Protein AF-A0A8W8IZ99-F1 (afdb_monomer_lite)

Sequence (135 aa):
IYYGWARRNCTAYCGLCQGTTTSLQPTVITSSQPSYPSEVCKDTLNCRVYHAAMICVTNGIYYPWSLKHCPAYCGYCQAPTRIVPCSDKLTNCDEYPPDLCTNELYRLWREDNCRKFCGICSGIDTVIDYSSVVG

Structure (mmCIF, N/CA/C/O backbone):
data_AF-A0A8W8IZ99-F1
#
_entry.id   AF-A0A8W8IZ99-F1
#
loop_
_atom_site.group_PDB
_atom_site.id
_atom_site.type_symbol
_atom_site.label_atom_id
_atom_site.label_alt_id
_atom_site.label_comp_id
_atom_site.label_asym_id
_atom_site.label_entity_id
_atom_site.label_seq_id
_atom_site.pdbx_PDB_ins_code
_atom_site.Cartn_x
_atom_site.Cartn_y
_atom_site.Cartn_z
_atom_site.occupancy
_atom_site.B_iso_or_equiv
_atom_site.auth_seq_id
_atom_site.auth_comp_id
_atom_site.auth_asym_id
_atom_site.auth_atom_id
_atom_site.pdbx_PDB_model_num
ATOM 1 N N . ILE A 1 1 ? -1.731 -22.369 24.730 1.00 49.41 1 ILE A N 1
ATOM 2 C CA . ILE A 1 1 ? -3.080 -22.402 25.362 1.00 49.41 1 ILE A CA 1
ATOM 3 C C . ILE A 1 1 ? -4.221 -22.095 24.362 1.00 49.41 1 ILE A C 1
ATOM 5 O O . ILE A 1 1 ? -5.355 -22.456 24.630 1.00 49.41 1 ILE A O 1
ATOM 9 N N . TYR A 1 2 ? -3.954 -21.578 23.151 1.00 56.56 2 TYR A N 1
ATOM 10 C CA . TYR A 1 2 ? -5.005 -21.293 22.146 1.00 56.56 2 TYR A CA 1
ATOM 11 C C . TYR A 1 2 ? -5.416 -22.464 21.228 1.00 56.56 2 TYR A C 1
ATOM 13 O O . TYR A 1 2 ? -6.472 -22.413 20.598 1.00 56.56 2 TYR A O 1
ATOM 21 N N . TYR A 1 3 ? -4.631 -23.547 21.182 1.00 57.28 3 TYR A N 1
ATOM 22 C CA . TYR A 1 3 ? -4.855 -24.668 20.257 1.00 57.28 3 TYR A CA 1
ATOM 23 C C . TYR A 1 3 ? -6.198 -25.394 20.485 1.00 57.28 3 TYR A C 1
ATOM 25 O O . TYR A 1 3 ? -6.864 -25.791 19.534 1.00 57.28 3 TYR A O 1
ATOM 33 N N . GLY A 1 4 ? -6.650 -25.519 21.740 1.00 68.44 4 GLY A N 1
ATOM 34 C CA . GLY A 1 4 ? -7.895 -26.226 22.071 1.00 68.44 4 GLY A CA 1
ATOM 35 C C . GLY A 1 4 ? -9.178 -25.468 21.709 1.00 68.44 4 GLY A C 1
ATOM 36 O O . GLY A 1 4 ? -10.175 -26.096 21.359 1.00 68.44 4 GLY A O 1
ATOM 37 N N . TRP A 1 5 ? -9.162 -24.132 21.772 1.00 70.19 5 TRP A N 1
ATOM 38 C CA . TRP A 1 5 ? -10.314 -23.303 21.400 1.00 70.19 5 TRP A CA 1
ATOM 39 C C . TRP A 1 5 ? -10.469 -23.223 19.878 1.00 70.19 5 TRP A C 1
ATOM 41 O O . TRP A 1 5 ? -11.571 -23.422 19.365 1.00 70.19 5 TRP A O 1
ATOM 51 N N . ALA A 1 6 ? -9.358 -23.037 19.156 1.00 67.69 6 ALA A N 1
ATOM 52 C CA . ALA A 1 6 ? -9.350 -22.988 17.694 1.00 67.69 6 ALA A CA 1
ATOM 53 C C . ALA A 1 6 ? -9.841 -24.306 17.070 1.00 67.69 6 ALA A C 1
ATOM 55 O O . ALA A 1 6 ? -10.606 -24.292 16.110 1.00 67.69 6 ALA A O 1
ATOM 56 N N . ARG A 1 7 ? -9.516 -25.452 17.686 1.00 69.44 7 ARG A N 1
ATOM 57 C CA . ARG A 1 7 ? -9.979 -26.774 17.235 1.00 69.44 7 ARG A CA 1
ATOM 58 C C . ARG A 1 7 ? -11.499 -26.944 17.244 1.00 69.44 7 ARG A C 1
ATOM 60 O O . ARG A 1 7 ? -12.004 -27.778 16.506 1.00 69.44 7 ARG A O 1
ATOM 67 N N . ARG A 1 8 ? -12.216 -26.205 18.097 1.00 75.00 8 ARG A N 1
ATOM 68 C CA . ARG A 1 8 ? -13.682 -26.290 18.218 1.00 75.00 8 ARG A CA 1
ATOM 69 C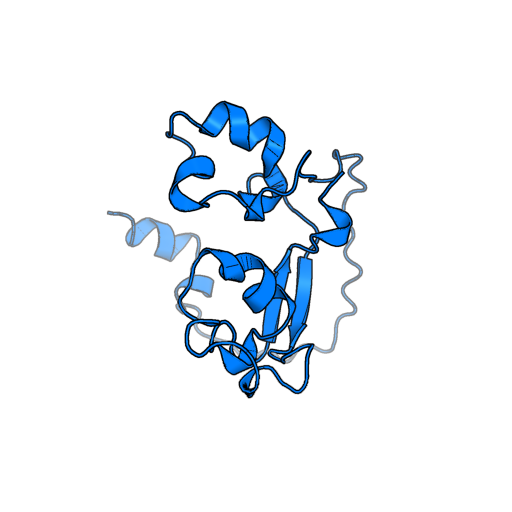 C . ARG A 1 8 ? -14.410 -25.221 17.413 1.00 75.00 8 ARG A C 1
ATOM 71 O O . ARG A 1 8 ? -15.504 -25.485 16.939 1.00 75.00 8 ARG A O 1
ATOM 78 N N . ASN A 1 9 ? -13.808 -24.043 17.262 1.00 68.38 9 ASN A N 1
ATOM 79 C CA . ASN A 1 9 ? -14.477 -22.881 16.671 1.00 68.38 9 ASN A CA 1
ATOM 80 C C . ASN A 1 9 ? -14.015 -22.567 15.240 1.00 68.38 9 ASN A C 1
ATOM 82 O O . ASN A 1 9 ? -14.688 -21.828 14.531 1.00 68.38 9 ASN A O 1
ATOM 86 N N . CYS A 1 10 ? -12.888 -23.131 14.796 1.00 75.69 10 CYS A N 1
ATOM 87 C CA . CYS A 1 10 ? -12.269 -22.831 13.502 1.00 75.69 10 CYS A CA 1
ATOM 88 C C . CYS A 1 10 ? -11.837 -24.116 12.769 1.00 75.69 10 CYS A C 1
ATOM 90 O O . CYS A 1 10 ? -10.757 -24.181 12.185 1.00 75.69 10 CYS A O 1
ATOM 92 N N . THR A 1 11 ? -12.667 -25.162 12.806 1.00 69.00 11 THR A N 1
ATOM 93 C CA . THR A 1 11 ? -12.349 -26.501 12.265 1.00 69.00 11 THR A CA 1
ATOM 94 C C . THR A 1 11 ? -11.975 -26.493 10.779 1.00 69.00 11 THR A C 1
ATOM 96 O O . THR A 1 11 ? -11.057 -27.215 10.390 1.00 69.00 11 THR A O 1
ATOM 99 N N . ALA A 1 12 ? -12.621 -25.642 9.973 1.00 65.56 12 ALA A N 1
ATOM 100 C CA . ALA A 1 12 ? -12.314 -25.469 8.552 1.00 65.56 12 ALA A CA 1
ATOM 101 C C . ALA A 1 12 ? -10.935 -24.824 8.319 1.00 65.56 12 ALA A C 1
ATOM 103 O O . ALA A 1 12 ? -10.159 -25.316 7.506 1.00 65.56 12 ALA A O 1
ATOM 104 N N . TYR A 1 13 ? -10.595 -23.777 9.080 1.00 67.88 13 TYR A N 1
ATOM 105 C CA . TYR A 1 13 ? -9.293 -23.102 8.993 1.00 67.88 13 TYR A CA 1
ATOM 106 C C . TYR A 1 13 ? -8.142 -24.011 9.445 1.00 67.88 13 TYR A C 1
ATOM 108 O O . TYR A 1 13 ? -7.054 -23.981 8.883 1.00 67.88 13 TYR A O 1
ATOM 116 N N . CYS A 1 14 ? -8.393 -24.872 10.434 1.00 73.12 14 CYS A N 1
ATOM 117 C CA . CYS A 1 14 ? -7.416 -25.851 10.904 1.00 73.12 14 CYS A CA 1
ATOM 118 C C . CYS A 1 14 ? -7.327 -27.121 10.034 1.00 73.12 14 CYS A C 1
ATOM 120 O O . CYS A 1 14 ? -6.586 -28.031 10.403 1.00 73.12 14 CYS A O 1
ATOM 122 N N . GLY A 1 15 ? -8.074 -27.224 8.926 1.00 63.12 15 GLY A N 1
ATOM 123 C CA . GLY A 1 15 ? -8.037 -28.389 8.032 1.00 63.12 15 GLY A CA 1
ATOM 124 C C . GLY A 1 15 ? -8.527 -29.696 8.673 1.00 63.12 15 GLY A C 1
ATOM 125 O O . GLY A 1 15 ? -8.105 -30.774 8.270 1.00 63.12 15 GLY A O 1
ATOM 126 N N . LEU A 1 16 ? -9.388 -29.613 9.697 1.00 70.88 16 LEU A N 1
ATOM 127 C CA . LEU A 1 16 ? -9.843 -30.760 10.500 1.00 70.88 16 LEU A CA 1
ATOM 128 C C . LEU A 1 16 ? -11.193 -31.343 10.055 1.00 70.88 16 LEU A C 1
ATOM 130 O O . LEU A 1 16 ? -11.715 -32.245 10.711 1.00 70.88 16 LEU A O 1
ATOM 134 N N . CYS A 1 17 ? -11.781 -30.840 8.969 1.00 67.88 17 CYS A N 1
ATOM 135 C CA . CYS A 1 17 ? -13.017 -31.396 8.429 1.00 67.88 17 CYS A CA 1
ATOM 136 C C . CYS A 1 17 ? -12.738 -32.730 7.718 1.00 67.88 17 CYS A C 1
ATOM 138 O O . CYS A 1 17 ? -11.973 -32.777 6.758 1.00 67.88 17 CYS A O 1
ATOM 140 N N . GLN A 1 18 ? -13.398 -33.807 8.152 1.00 56.66 18 GLN A N 1
ATOM 141 C CA . GLN A 1 18 ? -13.490 -35.038 7.367 1.00 56.66 18 GLN A CA 1
ATOM 142 C C . GLN A 1 18 ? -14.575 -34.840 6.305 1.00 56.66 18 GLN A C 1
ATOM 144 O O . GLN A 1 18 ? -15.753 -34.697 6.626 1.00 56.66 18 GLN A O 1
ATOM 149 N N . GLY A 1 19 ? -14.159 -34.739 5.044 1.00 52.91 19 GLY A N 1
ATOM 150 C CA . GLY A 1 19 ? -15.058 -34.483 3.926 1.00 52.91 19 GLY A CA 1
ATOM 151 C C . GLY A 1 19 ? -15.924 -35.696 3.603 1.00 52.91 19 GLY A C 1
ATOM 152 O O . GLY A 1 19 ? -15.436 -36.673 3.048 1.00 52.91 19 GLY A O 1
ATOM 153 N N . THR A 1 20 ? -17.222 -35.614 3.882 1.00 47.25 20 THR A N 1
ATOM 154 C CA . THR A 1 20 ? -18.226 -36.372 3.127 1.00 47.25 20 THR A CA 1
ATOM 155 C C . THR A 1 20 ? -18.584 -35.567 1.884 1.00 47.25 20 THR A C 1
ATOM 157 O O . THR A 1 20 ? -19.185 -34.496 1.971 1.00 47.25 20 THR A O 1
ATOM 160 N N . THR A 1 21 ? -18.159 -36.060 0.724 1.00 49.22 21 THR A N 1
ATOM 161 C CA . THR A 1 21 ? -18.417 -35.482 -0.596 1.00 49.22 21 THR A CA 1
ATOM 162 C C . THR A 1 21 ? -19.877 -35.678 -0.995 1.00 49.22 21 THR A C 1
ATOM 164 O O . THR A 1 21 ? -20.234 -36.660 -1.640 1.00 49.22 21 THR A O 1
ATOM 167 N N . THR A 1 22 ? -20.727 -34.710 -0.658 1.00 44.09 22 THR A N 1
ATOM 168 C CA . THR A 1 22 ? -22.036 -34.559 -1.304 1.00 44.09 22 THR A CA 1
ATOM 169 C C . THR A 1 22 ? -21.918 -33.489 -2.383 1.00 44.09 22 THR A C 1
ATOM 171 O O . THR A 1 22 ? -21.712 -32.314 -2.089 1.00 44.09 22 THR A O 1
ATOM 174 N N . SER A 1 23 ? -22.018 -33.922 -3.640 1.00 53.34 23 SER A N 1
ATOM 175 C CA . SER A 1 23 ? -22.141 -33.054 -4.813 1.00 53.34 23 SER A CA 1
ATOM 176 C C . SER A 1 23 ? -23.399 -32.194 -4.682 1.00 53.34 23 SER A C 1
ATOM 178 O O . SER A 1 23 ? -24.501 -32.732 -4.582 1.00 53.34 23 SER A O 1
ATOM 180 N N . LEU A 1 24 ? -23.239 -30.870 -4.672 1.00 45.16 24 LEU A N 1
ATOM 181 C CA . LEU A 1 24 ? -24.346 -29.920 -4.736 1.00 45.16 24 LEU A CA 1
ATOM 182 C C . LEU A 1 24 ? -24.192 -29.055 -5.991 1.00 45.16 24 LEU A C 1
ATOM 184 O O . LEU A 1 24 ? -23.129 -28.493 -6.253 1.00 45.16 24 LEU A O 1
ATOM 188 N N . GLN A 1 25 ? -25.280 -29.001 -6.763 1.00 50.34 25 GLN A N 1
ATOM 189 C CA . GLN A 1 25 ? -25.512 -28.126 -7.914 1.00 50.34 25 GLN A CA 1
ATOM 190 C C . GLN A 1 25 ? -25.193 -26.651 -7.605 1.00 50.34 25 GLN A C 1
ATOM 192 O O . GLN A 1 25 ? -25.214 -26.252 -6.440 1.00 50.34 25 GLN A O 1
ATOM 197 N N . PRO A 1 26 ? -24.941 -25.815 -8.631 1.00 46.41 26 PRO A N 1
ATOM 198 C CA . PRO A 1 26 ? -24.591 -24.417 -8.429 1.00 46.41 26 PRO A CA 1
ATOM 199 C C . PRO A 1 26 ? -25.801 -23.645 -7.895 1.00 46.41 26 PRO A C 1
ATOM 201 O O . PRO A 1 26 ? -26.692 -23.238 -8.638 1.00 46.41 26 PRO A O 1
ATOM 204 N N . THR A 1 27 ? -25.831 -23.448 -6.582 1.00 38.94 27 THR A N 1
ATOM 205 C CA . THR A 1 27 ? -26.776 -22.554 -5.922 1.00 38.94 27 THR A CA 1
ATOM 206 C C . THR A 1 27 ? -26.365 -21.121 -6.237 1.00 38.94 27 THR A C 1
ATOM 208 O O . THR A 1 27 ? -25.300 -20.666 -5.819 1.00 38.94 27 THR A O 1
ATOM 211 N N . VAL A 1 28 ? -27.206 -20.396 -6.975 1.00 51.84 28 VAL A N 1
ATOM 212 C CA . VAL A 1 28 ? -27.104 -18.938 -7.086 1.00 51.84 28 VAL A CA 1
ATOM 213 C C . VAL A 1 28 ? -27.345 -18.378 -5.689 1.00 51.84 28 VAL A C 1
ATOM 215 O O . VAL A 1 28 ? -28.468 -18.378 -5.188 1.00 51.84 28 VAL A O 1
ATOM 218 N N . ILE A 1 29 ? -26.269 -17.967 -5.024 1.00 47.53 29 ILE A N 1
ATOM 219 C CA . ILE A 1 29 ? -26.329 -17.393 -3.684 1.00 47.53 29 ILE A CA 1
ATOM 220 C C . ILE A 1 29 ? -26.787 -15.943 -3.842 1.00 47.53 29 ILE A C 1
ATOM 222 O O . ILE A 1 29 ? -25.980 -15.026 -3.986 1.00 47.53 29 ILE A O 1
ATOM 226 N N . THR A 1 30 ? -28.100 -15.720 -3.850 1.00 45.53 30 THR A N 1
ATOM 227 C CA . THR A 1 30 ? -28.651 -14.388 -3.603 1.00 45.53 30 THR A CA 1
ATOM 228 C C . THR A 1 30 ? -28.367 -14.053 -2.143 1.00 45.53 30 THR A C 1
ATOM 230 O O . THR A 1 30 ? -29.100 -14.442 -1.238 1.00 45.53 30 THR A O 1
ATOM 233 N N . SER A 1 31 ? -27.233 -13.390 -1.917 1.00 50.34 31 SER A N 1
ATOM 234 C CA . SER A 1 31 ? -26.827 -12.885 -0.612 1.00 50.34 31 SER A CA 1
ATOM 235 C C . SER A 1 31 ? -27.813 -11.807 -0.178 1.00 50.34 31 SER A C 1
ATOM 237 O O . SER A 1 31 ? -27.761 -10.669 -0.645 1.00 50.34 31 SER A O 1
ATOM 239 N N . SER A 1 32 ? -28.736 -12.165 0.711 1.00 44.53 32 SER A N 1
ATOM 240 C CA . SER A 1 32 ? -29.527 -11.206 1.472 1.00 44.53 32 SER A CA 1
ATOM 241 C C . SER A 1 32 ? -28.606 -10.529 2.493 1.00 44.53 32 SER A C 1
ATOM 243 O O . SER A 1 32 ? -28.611 -10.865 3.678 1.00 44.53 32 SER A O 1
ATOM 245 N N . GLN A 1 33 ? -27.748 -9.621 2.021 1.00 51.69 33 GLN A N 1
ATOM 246 C CA . GLN A 1 33 ? -27.051 -8.688 2.899 1.00 51.69 33 GLN A CA 1
ATOM 247 C C . GLN A 1 33 ? -28.087 -7.746 3.522 1.00 51.69 33 GLN A C 1
ATOM 249 O O . GLN A 1 33 ? -28.917 -7.197 2.792 1.00 51.69 33 GLN A O 1
ATOM 254 N N . PRO A 1 34 ? -28.052 -7.522 4.844 1.00 39.53 34 PRO A N 1
ATOM 255 C CA . PRO A 1 34 ? -28.782 -6.415 5.436 1.00 39.53 34 PRO A CA 1
ATOM 256 C C . PRO A 1 34 ? -28.277 -5.123 4.792 1.00 39.53 34 PRO A C 1
ATOM 258 O O . PRO A 1 34 ? -27.069 -4.896 4.725 1.00 39.53 34 PRO A O 1
ATOM 261 N N . SER A 1 35 ? -29.187 -4.273 4.320 1.00 51.56 35 SER A N 1
ATOM 262 C CA . SER A 1 35 ? -28.859 -2.916 3.892 1.00 51.56 35 SER A CA 1
ATOM 263 C C . SER A 1 35 ? -28.410 -2.113 5.115 1.00 51.56 35 SER A C 1
ATOM 265 O O . SER A 1 35 ? -29.226 -1.498 5.801 1.00 51.56 35 SER A O 1
ATOM 267 N N . TYR A 1 36 ? -27.119 -2.166 5.430 1.00 44.78 36 TYR A N 1
ATOM 268 C CA . TYR A 1 36 ? -26.507 -1.290 6.415 1.00 44.78 36 TYR A CA 1
ATOM 269 C C . TYR A 1 36 ? -26.308 0.088 5.779 1.00 44.78 36 TYR A C 1
ATOM 271 O O . TYR A 1 36 ? -25.573 0.195 4.797 1.00 44.78 36 TYR A O 1
ATOM 279 N N . PRO A 1 37 ? -26.857 1.170 6.351 1.00 57.00 37 PRO A N 1
ATOM 280 C CA . PRO A 1 37 ? -26.251 2.478 6.203 1.00 57.00 37 PRO A CA 1
ATOM 281 C C . PRO A 1 37 ? -25.082 2.546 7.199 1.00 57.00 37 PRO A C 1
ATOM 283 O O . PRO A 1 37 ? -25.126 3.287 8.175 1.00 57.00 37 PRO A O 1
ATOM 286 N N . SER A 1 38 ? -24.070 1.690 7.033 1.00 51.88 38 SER A N 1
ATOM 287 C CA . SER A 1 38 ? -22.814 1.824 7.773 1.00 51.88 38 SER A CA 1
ATOM 288 C C . SER A 1 38 ? -21.966 2.840 7.024 1.00 51.88 38 SER A C 1
ATOM 290 O O . SER A 1 38 ? -21.870 2.733 5.800 1.00 51.88 38 SER A O 1
ATOM 292 N N . GLU A 1 39 ? -21.366 3.808 7.720 1.00 63.06 39 GLU A N 1
ATOM 293 C CA . GLU A 1 39 ? -20.329 4.671 7.145 1.00 63.06 39 GLU A CA 1
ATOM 294 C C . GLU A 1 39 ? -19.434 3.860 6.209 1.00 63.06 39 GLU A C 1
ATOM 296 O O . GLU A 1 39 ? -18.982 2.764 6.558 1.00 63.06 39 GLU A O 1
ATOM 301 N N . VAL A 1 40 ? -19.220 4.367 4.995 1.00 72.50 40 VAL A N 1
ATOM 302 C CA . VAL A 1 40 ? -18.272 3.736 4.081 1.00 72.50 40 VAL A CA 1
ATOM 303 C C . VAL A 1 40 ? -16.943 3.668 4.829 1.00 72.50 40 VAL A C 1
ATOM 305 O O . VAL A 1 40 ? -16.445 4.701 5.269 1.00 72.50 40 VAL A O 1
ATOM 308 N N . CYS A 1 41 ? -16.411 2.459 5.012 1.00 85.62 41 CYS A N 1
ATOM 309 C CA . CYS A 1 41 ? -15.114 2.230 5.636 1.00 85.62 41 CYS A CA 1
ATOM 310 C C . CYS A 1 41 ? -14.052 2.955 4.801 1.00 85.62 41 CYS A C 1
ATOM 312 O O . CYS A 1 41 ? -13.663 2.476 3.734 1.00 85.62 41 CYS A O 1
ATOM 314 N N . LYS A 1 42 ? -13.671 4.154 5.246 1.00 89.88 42 LYS A N 1
ATOM 315 C CA . LYS A 1 42 ? -12.814 5.083 4.515 1.00 89.88 42 LYS A CA 1
ATOM 316 C C . LYS A 1 42 ? -11.677 5.559 5.396 1.00 89.88 42 LYS A C 1
ATOM 318 O O . LYS A 1 42 ? -11.868 5.869 6.568 1.00 89.88 42 LYS A O 1
ATOM 323 N N . ASP A 1 43 ? -10.514 5.656 4.783 1.00 93.19 43 ASP A N 1
ATOM 324 C CA . ASP A 1 43 ? -9.386 6.395 5.302 1.00 93.19 43 ASP A CA 1
ATOM 325 C C . ASP A 1 43 ? -9.554 7.869 4.928 1.00 93.19 43 ASP A C 1
ATOM 327 O O . ASP A 1 43 ? -9.884 8.207 3.790 1.00 93.19 43 ASP A O 1
ATOM 331 N N . THR A 1 44 ? -9.280 8.767 5.869 1.00 92.81 44 THR A N 1
ATOM 332 C CA . THR A 1 44 ? -9.379 10.215 5.617 1.00 92.81 44 THR A CA 1
ATOM 333 C C . THR A 1 44 ? -8.123 10.780 4.940 1.00 92.81 44 THR A C 1
ATOM 335 O O . THR A 1 44 ? -7.933 11.992 4.870 1.00 92.81 44 THR A O 1
ATOM 338 N N . LEU A 1 45 ? -7.154 9.915 4.627 1.00 93.38 45 LEU A N 1
ATOM 339 C CA . LEU A 1 45 ? -5.856 10.241 4.042 1.00 93.38 45 LEU A CA 1
ATOM 340 C C . LEU A 1 45 ? -5.224 8.977 3.443 1.00 93.38 45 LEU A C 1
ATOM 342 O O . LEU A 1 45 ? -5.671 7.861 3.695 1.00 93.38 45 LEU A O 1
ATOM 346 N N . ASN A 1 46 ? -4.149 9.123 2.665 1.00 92.19 46 ASN A N 1
ATOM 347 C CA . ASN A 1 46 ? -3.431 7.964 2.130 1.00 92.19 46 ASN A CA 1
ATOM 348 C C . ASN A 1 46 ? -2.577 7.292 3.217 1.00 92.19 46 ASN A C 1
ATOM 350 O O . ASN A 1 46 ? -1.401 7.611 3.383 1.00 92.19 46 ASN A O 1
ATOM 354 N N . CYS A 1 47 ? -3.154 6.332 3.938 1.00 94.06 47 CYS A N 1
ATOM 355 C CA . CYS A 1 47 ? -2.490 5.670 5.059 1.00 94.06 47 CYS A CA 1
ATOM 356 C C . CYS A 1 47 ? -1.336 4.752 4.651 1.00 94.06 47 CYS A C 1
ATOM 358 O O . CYS A 1 47 ? -0.484 4.433 5.484 1.00 94.06 47 CYS A O 1
ATOM 360 N N . ARG A 1 48 ? -1.242 4.398 3.360 1.00 93.06 48 ARG A N 1
ATOM 361 C CA . ARG A 1 48 ? -0.130 3.602 2.843 1.00 93.06 48 ARG A CA 1
ATOM 362 C C . ARG A 1 48 ? 1.207 4.293 3.050 1.00 93.06 48 ARG A C 1
ATOM 364 O O . ARG A 1 48 ? 2.195 3.585 3.123 1.00 93.06 48 ARG A O 1
ATOM 371 N N . VAL A 1 49 ? 1.281 5.624 3.167 1.00 92.62 49 VAL A N 1
ATOM 372 C CA . VAL A 1 49 ? 2.555 6.332 3.422 1.00 92.62 49 VAL A CA 1
ATOM 373 C C . VAL A 1 49 ? 3.145 6.017 4.801 1.00 92.62 49 VAL A C 1
ATOM 375 O O . VAL A 1 49 ? 4.338 6.216 5.015 1.00 92.62 49 VAL A O 1
ATOM 378 N N . TYR A 1 50 ? 2.336 5.495 5.725 1.00 92.81 50 TYR A N 1
ATOM 379 C CA . TYR A 1 50 ? 2.760 5.141 7.073 1.00 92.81 50 TYR A CA 1
ATOM 380 C C . TYR A 1 50 ? 3.060 3.648 7.205 1.00 92.81 50 TYR A C 1
ATOM 382 O O . TYR A 1 50 ? 2.500 2.788 6.521 1.00 92.81 50 TYR A O 1
ATOM 390 N N . HIS A 1 51 ? 3.926 3.325 8.163 1.00 91.75 51 HIS A N 1
ATOM 391 C CA . HIS A 1 51 ? 4.285 1.949 8.475 1.00 91.75 51 HIS A CA 1
ATOM 392 C C . HIS A 1 51 ? 3.133 1.287 9.239 1.00 91.75 51 HIS A C 1
ATOM 394 O O . HIS A 1 51 ? 2.870 1.641 10.391 1.00 91.75 51 HIS A O 1
ATOM 400 N N . ALA A 1 52 ? 2.468 0.301 8.629 1.00 92.62 52 ALA A N 1
ATOM 401 C CA . ALA A 1 52 ? 1.341 -0.408 9.244 1.00 92.62 52 ALA A CA 1
ATOM 402 C C . ALA A 1 52 ? 1.698 -1.000 10.620 1.00 92.62 52 ALA A C 1
ATOM 404 O O . ALA A 1 52 ? 0.907 -0.912 11.555 1.00 92.62 52 ALA A O 1
ATOM 405 N N . ALA A 1 53 ? 2.927 -1.503 10.782 1.00 93.81 53 ALA A N 1
ATOM 406 C CA . ALA A 1 53 ? 3.432 -2.032 12.051 1.00 93.81 53 ALA A CA 1
ATOM 407 C C . ALA A 1 53 ? 3.512 -0.991 13.187 1.00 93.81 53 ALA A C 1
ATOM 409 O O . ALA A 1 53 ? 3.593 -1.371 14.350 1.00 93.81 53 ALA A O 1
ATOM 410 N N . MET A 1 54 ? 3.491 0.307 12.867 1.00 92.69 54 MET A N 1
ATOM 411 C CA . MET A 1 54 ? 3.498 1.393 13.851 1.00 92.69 54 MET A CA 1
ATOM 412 C C . MET A 1 54 ? 2.092 1.933 14.105 1.00 92.69 54 MET A C 1
ATOM 414 O O . MET A 1 54 ? 1.717 2.147 15.257 1.00 92.69 54 MET A O 1
ATOM 418 N N . ILE A 1 55 ? 1.314 2.161 13.040 1.00 96.44 55 ILE A N 1
ATOM 419 C CA . ILE A 1 55 ? 0.019 2.843 13.160 1.00 96.44 55 ILE A CA 1
ATOM 420 C C . ILE A 1 55 ? -1.156 1.890 13.396 1.00 96.44 55 ILE A C 1
ATOM 422 O O . ILE A 1 55 ? -2.128 2.297 14.020 1.00 96.44 55 ILE A O 1
ATOM 426 N N . CYS A 1 56 ? -1.077 0.626 12.973 1.00 96.06 56 CYS A N 1
ATOM 427 C CA . CYS A 1 56 ? -2.212 -0.300 13.033 1.00 96.06 56 CYS A CA 1
ATOM 428 C C . CYS A 1 56 ? -2.244 -1.187 14.292 1.00 96.06 56 CYS A C 1
ATOM 430 O O . CYS A 1 56 ? -3.078 -2.086 14.405 1.00 96.06 56 CYS A O 1
ATOM 432 N N . VAL A 1 57 ? -1.375 -0.932 15.272 1.00 95.31 57 VAL A N 1
ATOM 433 C CA . VAL A 1 57 ? -1.325 -1.687 16.533 1.00 95.31 57 VAL A CA 1
ATOM 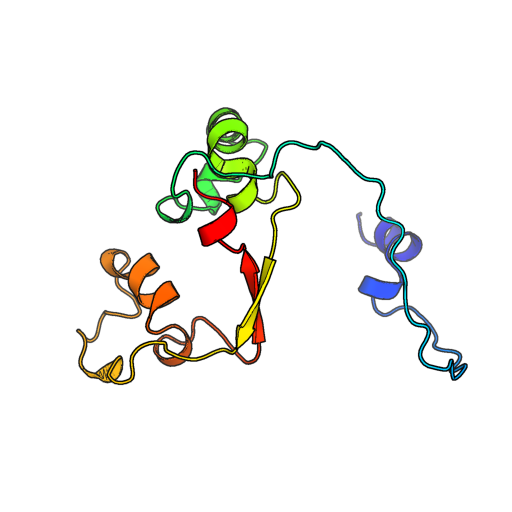434 C C . VAL A 1 57 ? -2.406 -1.180 17.489 1.00 95.31 57 VAL A C 1
ATOM 436 O O . VAL A 1 57 ? -2.316 -0.051 17.955 1.00 95.31 57 VAL A O 1
ATOM 439 N N . THR A 1 58 ? -3.384 -2.019 17.849 1.00 91.31 58 THR A N 1
ATOM 440 C CA . THR A 1 58 ? -4.556 -1.616 18.663 1.00 91.31 58 THR A CA 1
ATOM 441 C C . THR A 1 58 ? -4.232 -1.168 20.091 1.00 91.31 58 THR A C 1
ATOM 443 O O . THR A 1 58 ? -5.002 -0.435 20.698 1.00 91.31 58 THR A O 1
ATOM 446 N N . ASN A 1 59 ? -3.081 -1.577 20.628 1.00 91.88 59 ASN A N 1
ATOM 447 C CA . ASN A 1 59 ? -2.577 -1.134 21.935 1.00 91.88 59 ASN A CA 1
ATOM 448 C C . ASN A 1 59 ? -1.446 -0.094 21.807 1.00 91.88 59 ASN A C 1
ATOM 450 O O . ASN A 1 59 ? -0.755 0.194 22.782 1.00 91.88 59 ASN A O 1
ATOM 454 N N . GLY A 1 60 ? -1.198 0.417 20.599 1.00 92.88 60 GLY A N 1
ATOM 455 C CA . GLY A 1 60 ? -0.137 1.376 20.315 1.00 92.88 60 GLY A CA 1
ATOM 456 C C . GLY A 1 60 ? -0.567 2.820 20.564 1.00 92.88 60 GLY A C 1
ATOM 457 O O . GLY A 1 60 ? -1.749 3.154 20.532 1.00 92.88 60 GLY A O 1
ATOM 458 N N . ILE A 1 61 ? 0.415 3.708 20.734 1.00 96.44 61 ILE A N 1
ATOM 459 C CA . ILE A 1 61 ? 0.175 5.148 20.943 1.00 96.44 61 ILE A CA 1
ATOM 460 C C . ILE A 1 61 ? -0.572 5.811 19.776 1.00 96.44 61 ILE A C 1
ATOM 462 O O . ILE A 1 61 ? -1.267 6.804 19.971 1.00 96.44 61 ILE A O 1
ATOM 466 N N . TYR A 1 62 ? -0.449 5.253 18.569 1.00 96.88 62 TYR A N 1
ATOM 467 C CA . TYR A 1 62 ? -1.104 5.759 17.366 1.00 96.88 62 TYR A CA 1
ATOM 468 C C . TYR A 1 62 ? -2.494 5.166 17.135 1.00 96.88 62 TYR A C 1
ATOM 470 O O . TYR A 1 62 ? -3.174 5.628 16.225 1.00 96.88 62 TYR A O 1
ATOM 478 N N . TYR A 1 63 ? -2.948 4.205 17.950 1.00 95.88 63 TYR A N 1
ATOM 479 C CA . TYR A 1 63 ? -4.256 3.573 17.769 1.00 95.88 63 TYR A CA 1
ATOM 480 C C . TYR A 1 63 ? -5.423 4.572 17.719 1.00 95.88 63 TYR A C 1
ATOM 482 O O . TYR A 1 63 ? -6.212 4.498 16.779 1.00 95.88 63 TYR A O 1
ATOM 490 N N . PRO A 1 64 ? -5.542 5.560 18.634 1.00 96.12 64 PRO A N 1
ATOM 491 C CA . PRO A 1 64 ? -6.643 6.523 18.556 1.00 96.12 64 PRO A CA 1
ATOM 492 C C . PRO A 1 64 ? -6.623 7.342 17.259 1.00 96.12 64 PRO A C 1
ATOM 494 O O . PRO A 1 64 ? -7.669 7.716 16.735 1.00 96.12 64 PRO A O 1
ATOM 497 N N . TRP A 1 65 ? -5.426 7.615 16.734 1.00 96.44 65 TRP A N 1
ATOM 498 C CA . TRP A 1 65 ? -5.247 8.340 15.482 1.00 96.44 65 TRP A CA 1
ATOM 499 C C . TRP A 1 65 ? -5.591 7.460 14.272 1.00 96.44 65 TRP A C 1
ATOM 501 O O . TRP A 1 65 ? -6.363 7.880 13.412 1.00 96.44 65 TRP A O 1
ATOM 511 N N . SER A 1 66 ? -5.088 6.225 14.212 1.00 96.81 66 SER A N 1
ATOM 512 C CA . SER A 1 66 ? -5.328 5.319 13.083 1.00 96.81 66 SER A CA 1
ATOM 513 C C . SER A 1 66 ? -6.761 4.806 13.035 1.00 96.81 66 SER A C 1
ATOM 515 O O . SER A 1 66 ? -7.294 4.628 11.946 1.00 96.81 66 SER A O 1
ATOM 517 N N . LEU A 1 67 ? -7.424 4.661 14.185 1.00 93.88 67 LEU A N 1
ATOM 518 C CA . LEU A 1 67 ? -8.851 4.352 14.256 1.00 93.88 67 LEU A CA 1
ATOM 519 C C . LEU A 1 67 ? -9.701 5.417 13.553 1.00 93.88 67 LEU A C 1
ATOM 521 O O . LEU A 1 67 ? -10.698 5.090 12.920 1.00 93.88 67 LEU A O 1
ATOM 525 N N . LYS A 1 68 ? -9.292 6.685 13.647 1.00 93.50 68 LYS A N 1
ATOM 526 C CA . LYS A 1 68 ? -9.993 7.811 13.028 1.00 93.50 68 LYS A CA 1
ATOM 527 C C . LYS A 1 68 ? -9.619 8.018 11.560 1.00 93.50 68 LYS A C 1
ATOM 529 O O . LYS A 1 68 ? -10.476 8.384 10.7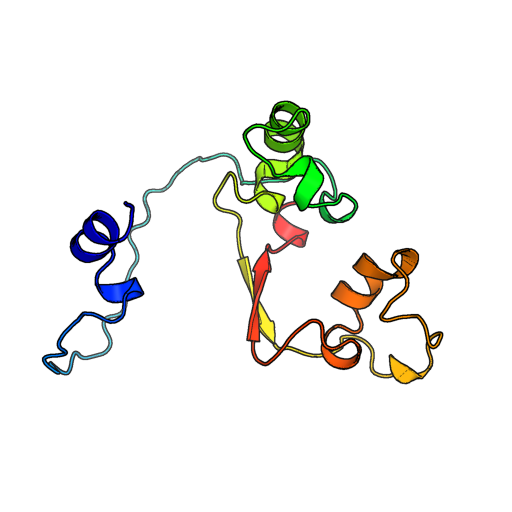66 1.00 93.50 68 LYS A O 1
ATOM 534 N N . HIS A 1 69 ? -8.343 7.857 11.220 1.00 94.06 69 HIS A N 1
ATOM 535 C CA . HIS A 1 69 ? -7.807 8.289 9.926 1.00 94.06 69 HIS A CA 1
ATOM 536 C C . HIS A 1 69 ? -7.530 7.149 8.947 1.00 94.06 69 HIS A C 1
ATOM 538 O O . H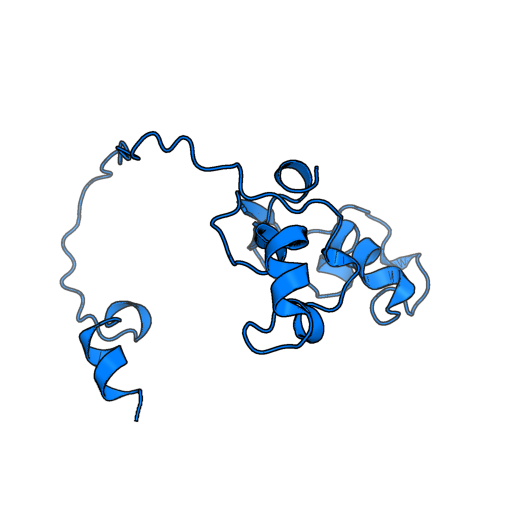IS A 1 69 ? -7.513 7.393 7.744 1.00 94.06 69 HIS A O 1
ATOM 544 N N . CYS A 1 70 ? -7.310 5.936 9.455 1.00 95.44 70 CYS A N 1
ATOM 545 C CA . CYS A 1 70 ? -6.869 4.767 8.700 1.00 95.44 70 CYS A CA 1
ATOM 546 C C . CYS A 1 70 ? -7.679 3.483 8.981 1.00 95.44 70 CYS A C 1
ATOM 548 O O . CYS A 1 70 ? -7.076 2.403 9.033 1.00 95.44 70 CYS A O 1
ATOM 550 N N . PRO A 1 71 ? -9.004 3.535 9.235 1.00 94.00 71 PRO A N 1
ATOM 551 C CA . PRO A 1 71 ? -9.738 2.350 9.655 1.00 94.00 71 PRO A CA 1
ATOM 552 C C . PRO A 1 71 ? -9.832 1.283 8.554 1.00 94.00 71 PRO A C 1
ATOM 554 O O . PRO A 1 71 ? -9.879 0.097 8.883 1.00 94.00 71 PRO A O 1
ATOM 557 N N . ALA A 1 72 ? -9.796 1.665 7.271 1.00 93.38 72 ALA A N 1
ATOM 558 C CA . ALA A 1 72 ? -9.751 0.718 6.163 1.00 93.38 72 ALA A CA 1
ATOM 559 C C . ALA A 1 72 ? -8.345 0.119 6.026 1.00 93.38 72 ALA A C 1
ATOM 561 O O . ALA A 1 72 ? -8.203 -1.104 6.066 1.00 93.38 72 ALA A O 1
ATOM 562 N N . TYR A 1 73 ? -7.303 0.957 5.949 1.00 93.12 73 TYR A N 1
ATOM 563 C CA . TYR A 1 73 ? -5.907 0.504 5.846 1.00 93.12 73 TYR A CA 1
ATOM 564 C C . TYR A 1 73 ? -5.486 -0.419 6.993 1.00 93.12 73 TYR A C 1
ATOM 566 O O . TYR A 1 73 ? -4.807 -1.420 6.768 1.00 93.12 73 TYR A O 1
ATOM 574 N N . CYS A 1 74 ? -5.907 -0.108 8.221 1.00 94.69 74 CYS A N 1
ATOM 575 C CA . CYS A 1 74 ? -5.590 -0.910 9.399 1.00 94.69 74 CYS A CA 1
ATOM 576 C C . CYS A 1 74 ? -6.534 -2.099 9.628 1.00 94.69 74 CYS A C 1
ATOM 578 O O . CYS A 1 74 ? -6.325 -2.858 10.574 1.00 94.69 74 CYS A O 1
ATOM 580 N N . GLY A 1 75 ? -7.551 -2.287 8.780 1.00 91.75 75 GLY A N 1
ATOM 581 C CA . GLY A 1 75 ? -8.486 -3.408 8.883 1.00 91.75 75 GLY A CA 1
ATOM 582 C C . GLY A 1 75 ? -9.403 -3.344 10.107 1.00 91.75 75 GLY A C 1
ATOM 583 O O . GLY A 1 75 ? -9.827 -4.380 10.614 1.00 91.75 75 GLY A O 1
ATOM 584 N N . TYR A 1 76 ? -9.700 -2.142 10.605 1.00 92.19 76 TYR A N 1
ATOM 585 C CA . TYR A 1 76 ? -10.623 -1.925 11.724 1.00 92.19 76 TYR A CA 1
ATOM 586 C C . TYR A 1 76 ? -12.094 -1.969 11.296 1.00 92.19 76 TYR A C 1
ATOM 588 O O . TYR A 1 76 ? -12.973 -2.169 12.132 1.00 92.19 76 TYR A O 1
ATOM 596 N N . CYS A 1 77 ? -12.364 -1.814 10.000 1.00 89.81 77 CYS A N 1
ATOM 597 C CA . CYS A 1 77 ? -13.678 -2.002 9.399 1.00 89.81 77 CYS A CA 1
ATOM 598 C C . CYS A 1 77 ? -13.592 -2.798 8.090 1.00 89.81 77 CYS A C 1
ATOM 600 O O . CYS A 1 77 ? -12.519 -2.988 7.514 1.00 89.81 77 CYS A O 1
ATOM 602 N N . GLN A 1 78 ? -14.743 -3.281 7.615 1.00 87.62 78 GLN A N 1
ATOM 603 C CA . GLN A 1 78 ? -14.833 -3.994 6.345 1.00 87.62 78 GLN A CA 1
ATOM 604 C C . GLN A 1 78 ? -14.727 -3.001 5.180 1.00 87.62 78 GLN A C 1
ATOM 606 O O . GLN A 1 78 ? -15.703 -2.352 4.806 1.00 87.62 78 GLN A O 1
ATOM 611 N N . ALA A 1 79 ? -13.533 -2.899 4.601 1.00 88.56 79 ALA A N 1
ATOM 612 C CA . ALA A 1 79 ? -13.286 -2.128 3.391 1.00 88.56 79 ALA A CA 1
ATOM 613 C C . ALA A 1 79 ? -13.685 -2.920 2.130 1.00 88.56 79 ALA A C 1
ATOM 615 O O . ALA A 1 79 ? -13.581 -4.156 2.124 1.00 88.56 79 ALA A O 1
ATOM 616 N N . PRO A 1 80 ? -14.106 -2.243 1.044 1.00 85.88 80 PRO A N 1
ATOM 617 C CA . PRO A 1 80 ? -14.214 -2.875 -0.261 1.00 85.88 80 PRO A CA 1
ATOM 618 C C . PRO A 1 80 ? -12.835 -3.363 -0.718 1.00 85.88 80 PRO A C 1
ATOM 620 O O . PRO A 1 80 ? -11.834 -2.641 -0.662 1.00 85.88 80 PRO A O 1
ATOM 623 N N . THR A 1 81 ? -12.791 -4.605 -1.184 1.00 87.31 81 THR A N 1
ATOM 624 C CA . THR A 1 81 ? -11.595 -5.210 -1.762 1.00 87.31 81 THR A CA 1
ATOM 625 C C . THR A 1 81 ? -11.823 -5.529 -3.227 1.00 87.31 81 THR A C 1
ATOM 627 O O . THR A 1 81 ? -12.952 -5.657 -3.702 1.00 87.31 81 THR A O 1
ATOM 630 N N . ARG A 1 82 ? -10.723 -5.669 -3.958 1.00 88.75 82 ARG A N 1
ATOM 631 C CA . ARG A 1 82 ? -10.723 -6.147 -5.335 1.00 88.75 82 ARG A CA 1
ATOM 632 C C . ARG A 1 82 ? -9.670 -7.225 -5.517 1.00 88.75 82 ARG A C 1
ATOM 634 O O . ARG A 1 82 ? -8.600 -7.184 -4.908 1.00 88.75 82 ARG A O 1
ATOM 641 N N . ILE A 1 83 ? -9.985 -8.172 -6.387 1.00 90.50 83 ILE A N 1
ATOM 642 C CA . ILE A 1 83 ? -9.065 -9.219 -6.812 1.00 90.50 83 ILE A CA 1
ATOM 643 C C . ILE A 1 83 ? -8.215 -8.654 -7.950 1.00 90.50 83 ILE A C 1
ATOM 645 O O . ILE A 1 83 ? -8.754 -8.115 -8.917 1.00 90.50 83 ILE A O 1
ATOM 649 N N . VAL A 1 84 ? -6.894 -8.756 -7.838 1.00 89.56 84 VAL A N 1
ATOM 650 C CA . VAL A 1 84 ? -5.951 -8.255 -8.843 1.00 89.56 84 VAL A CA 1
ATOM 651 C C . VAL A 1 84 ? -4.946 -9.343 -9.222 1.00 89.56 84 VAL A C 1
ATOM 653 O O . VAL A 1 84 ? -4.385 -9.985 -8.335 1.00 89.56 84 VAL A O 1
ATOM 656 N N . PRO A 1 85 ? -4.677 -9.563 -10.522 1.00 93.81 85 PRO A N 1
ATOM 657 C CA . PRO A 1 85 ? -3.611 -10.464 -10.932 1.00 93.81 85 PRO A CA 1
ATOM 658 C C . PRO A 1 85 ? -2.243 -9.879 -10.562 1.00 93.81 85 PRO A C 1
ATOM 660 O O . PRO A 1 85 ? -2.041 -8.659 -10.544 1.00 93.81 85 PRO A O 1
ATOM 663 N N . CYS A 1 86 ? -1.282 -10.755 -10.294 1.00 95.81 86 CYS A N 1
ATOM 664 C CA . CYS A 1 86 ? 0.102 -10.362 -10.109 1.00 95.81 86 CYS A CA 1
ATOM 665 C C . CYS A 1 86 ? 0.738 -10.038 -11.464 1.00 95.81 86 CYS A C 1
ATOM 667 O O . CYS A 1 86 ? 1.203 -10.911 -12.202 1.00 95.81 86 CYS A O 1
ATOM 669 N N . SER A 1 87 ? 0.735 -8.754 -11.791 1.00 96.12 87 SER A N 1
ATOM 670 C CA . SER A 1 87 ? 1.347 -8.199 -12.987 1.00 96.12 87 SER A CA 1
ATOM 671 C C . SER A 1 87 ? 1.947 -6.836 -12.679 1.00 96.12 87 SER A C 1
ATOM 673 O O . SER A 1 87 ? 1.495 -6.136 -11.764 1.00 96.12 87 SER A O 1
ATOM 675 N N . ASP A 1 88 ? 2.941 -6.460 -13.474 1.00 97.62 88 ASP A N 1
ATOM 676 C CA . ASP A 1 88 ? 3.407 -5.084 -13.540 1.00 97.62 88 ASP A CA 1
ATOM 677 C C . ASP A 1 88 ? 2.416 -4.262 -14.360 1.00 97.62 88 ASP A C 1
ATOM 679 O O . ASP A 1 88 ? 1.800 -4.754 -15.309 1.00 97.62 88 ASP A O 1
ATOM 683 N N . LYS A 1 89 ? 2.224 -3.011 -13.952 1.00 96.50 89 LYS A N 1
ATOM 684 C CA . LYS A 1 89 ? 1.456 -2.032 -14.719 1.00 96.50 89 LYS A CA 1
ATOM 685 C C . LYS A 1 89 ? 2.317 -1.430 -15.826 1.00 96.50 89 LYS A C 1
ATOM 687 O O . LYS A 1 89 ? 1.802 -1.140 -16.902 1.00 96.50 89 LYS A O 1
ATOM 692 N N . LEU A 1 90 ? 3.601 -1.214 -15.541 1.00 97.69 90 LEU A N 1
ATOM 693 C CA . LEU A 1 90 ? 4.584 -0.733 -16.504 1.00 97.69 90 LEU A CA 1
ATOM 694 C C . LEU A 1 90 ? 5.324 -1.914 -17.127 1.00 97.69 90 LEU A C 1
ATOM 696 O O . LEU A 1 90 ? 5.567 -2.922 -16.471 1.00 97.69 90 LEU A O 1
ATOM 700 N N . THR A 1 91 ? 5.692 -1.782 -18.397 1.00 97.31 91 THR A N 1
ATOM 701 C CA . THR A 1 91 ? 6.422 -2.824 -19.135 1.00 97.31 91 THR A CA 1
ATOM 702 C C . THR A 1 91 ? 7.937 -2.712 -18.999 1.00 97.31 91 THR A C 1
ATOM 704 O O . THR A 1 91 ? 8.628 -3.621 -19.433 1.00 97.31 91 THR A O 1
ATOM 707 N N . ASN A 1 92 ? 8.441 -1.613 -18.433 1.00 97.50 92 ASN A N 1
ATOM 708 C CA . ASN A 1 92 ? 9.860 -1.259 -18.385 1.00 97.50 92 ASN A CA 1
ATOM 709 C C . ASN A 1 92 ? 10.395 -1.135 -16.948 1.00 97.50 92 ASN A C 1
ATOM 711 O O . ASN A 1 92 ? 11.232 -0.287 -16.649 1.00 97.50 92 ASN A O 1
ATOM 715 N N . CYS A 1 93 ? 9.872 -1.940 -16.020 1.00 98.00 93 CYS A N 1
ATOM 716 C CA . CYS A 1 93 ? 10.305 -1.926 -14.618 1.00 98.00 93 CYS A CA 1
ATOM 717 C C . CYS A 1 93 ? 11.809 -2.215 -14.439 1.00 98.00 93 CYS A C 1
ATOM 719 O O . CYS A 1 93 ? 12.396 -1.788 -13.449 1.00 98.00 93 CYS A O 1
ATOM 721 N N . ASP A 1 94 ? 12.423 -2.888 -15.410 1.00 97.31 94 ASP A N 1
ATOM 722 C CA . ASP A 1 94 ? 13.847 -3.205 -15.510 1.00 97.31 94 ASP A CA 1
ATOM 723 C C . ASP A 1 94 ? 14.737 -2.032 -15.963 1.00 97.31 94 ASP A C 1
ATOM 725 O O . ASP A 1 94 ? 15.950 -2.091 -15.775 1.00 97.31 94 ASP A O 1
ATOM 729 N N . GLU A 1 95 ? 14.162 -0.952 -16.506 1.00 97.88 95 GLU A N 1
ATOM 730 C CA . GLU A 1 95 ? 14.900 0.262 -16.905 1.00 97.88 95 GLU A CA 1
ATOM 731 C C . GLU A 1 95 ? 15.081 1.271 -15.756 1.00 97.88 95 GLU A C 1
ATOM 733 O O . GLU A 1 95 ? 15.854 2.227 -15.864 1.00 97.88 95 GLU A O 1
ATOM 738 N N . TYR A 1 96 ? 14.350 1.091 -14.654 1.00 96.50 96 TYR A N 1
ATOM 739 C CA . TYR A 1 96 ? 14.428 1.951 -13.473 1.00 96.50 96 TYR A CA 1
ATOM 740 C C . TYR A 1 96 ? 15.695 1.672 -12.643 1.00 96.50 96 TYR A C 1
ATOM 742 O O . TYR A 1 96 ? 16.359 0.653 -12.842 1.00 96.50 96 TYR A O 1
ATOM 750 N N . PRO A 1 97 ? 16.055 2.565 -11.695 1.00 96.56 97 PRO A N 1
ATOM 751 C CA . PRO A 1 97 ? 17.232 2.382 -10.853 1.00 96.56 97 PRO A CA 1
ATOM 752 C C . PRO A 1 97 ? 17.314 0.984 -10.209 1.00 96.56 97 PRO A C 1
ATOM 754 O O . PRO A 1 97 ? 16.283 0.455 -9.786 1.00 96.56 97 PRO A O 1
ATOM 757 N N . PRO A 1 98 ? 18.518 0.391 -10.070 1.00 94.38 98 PRO A N 1
ATOM 758 C CA . PRO A 1 98 ? 18.682 -0.972 -9.547 1.00 94.38 98 PRO A CA 1
ATOM 759 C C . PRO A 1 98 ? 18.112 -1.193 -8.140 1.00 94.38 98 PRO A C 1
ATOM 761 O O . PRO A 1 98 ? 17.808 -2.319 -7.753 1.00 94.38 98 PRO A O 1
ATOM 764 N N . ASP A 1 99 ? 17.976 -0.122 -7.361 1.00 97.38 99 ASP A N 1
ATOM 765 C CA . ASP A 1 99 ? 17.413 -0.127 -6.017 1.00 97.38 99 ASP A CA 1
ATOM 766 C C . ASP A 1 99 ? 15.891 0.086 -5.996 1.00 97.38 99 ASP A C 1
ATOM 768 O O . ASP A 1 99 ? 15.319 0.171 -4.913 1.00 97.38 99 ASP A O 1
ATOM 772 N N . LEU A 1 100 ? 15.205 0.122 -7.150 1.00 97.56 100 LEU A N 1
ATOM 773 C CA . LEU A 1 100 ? 13.749 0.299 -7.248 1.00 97.56 100 LEU A CA 1
ATOM 774 C C . LEU A 1 100 ? 12.998 -0.579 -6.235 1.00 97.56 100 LEU A C 1
ATOM 776 O O . LEU A 1 100 ? 12.103 -0.109 -5.529 1.00 97.56 100 LEU A O 1
ATOM 780 N N . CYS A 1 101 ? 13.380 -1.854 -6.146 1.00 97.69 101 CYS A N 1
ATOM 781 C CA . CYS A 1 101 ? 12.683 -2.846 -5.333 1.00 97.69 101 CYS A CA 1
ATOM 782 C C . CYS A 1 101 ? 13.047 -2.819 -3.843 1.00 97.69 101 CYS A C 1
ATOM 784 O O . CYS A 1 101 ? 12.313 -3.385 -3.036 1.00 97.69 101 CYS A O 1
ATOM 786 N N . THR A 1 102 ? 14.137 -2.152 -3.462 1.00 97.31 102 THR A N 1
ATOM 787 C CA . THR A 1 102 ? 14.658 -2.144 -2.084 1.00 97.31 102 THR A CA 1
ATOM 788 C C . THR A 1 102 ? 14.614 -0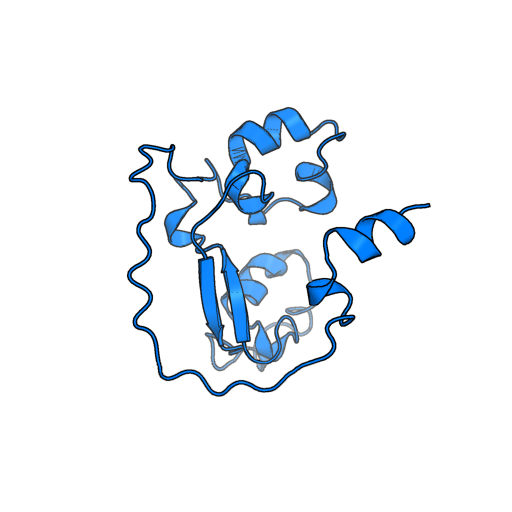.766 -1.433 1.00 97.31 102 THR A C 1
ATOM 790 O O . THR A 1 102 ? 14.544 -0.668 -0.211 1.00 97.31 102 THR A O 1
ATOM 793 N N . ASN A 1 103 ? 14.615 0.308 -2.218 1.00 96.44 103 ASN A N 1
ATOM 794 C CA . ASN A 1 103 ? 14.615 1.674 -1.721 1.00 96.44 103 ASN A CA 1
ATOM 795 C C . ASN A 1 103 ? 13.214 2.086 -1.260 1.00 96.44 103 ASN A C 1
ATOM 797 O O . ASN A 1 103 ? 12.259 2.116 -2.038 1.00 96.44 103 ASN A O 1
ATOM 801 N N . GLU A 1 104 ? 13.078 2.426 0.019 1.00 93.56 104 GLU A N 1
ATOM 802 C CA . GLU A 1 104 ? 11.793 2.780 0.627 1.00 93.56 104 GLU A CA 1
ATOM 803 C C . GLU A 1 104 ? 11.135 4.024 0.020 1.00 93.56 104 GLU A C 1
ATOM 805 O O . GLU A 1 104 ? 9.907 4.123 0.030 1.00 93.56 104 GLU A O 1
ATOM 810 N N . LEU A 1 105 ? 11.906 4.919 -0.608 1.00 94.12 105 LEU A N 1
ATOM 811 C CA . LEU A 1 105 ? 11.351 6.060 -1.343 1.00 94.12 105 LEU A CA 1
ATOM 812 C C . LEU A 1 105 ? 10.448 5.618 -2.501 1.00 94.12 105 LEU A C 1
ATOM 814 O O . LEU A 1 105 ? 9.476 6.301 -2.820 1.00 94.12 105 LEU A O 1
ATOM 818 N N . TYR A 1 106 ? 10.727 4.458 -3.101 1.00 95.75 106 TYR A N 1
ATOM 819 C CA . TYR A 1 106 ? 9.933 3.913 -4.196 1.00 95.75 106 TYR A CA 1
ATOM 820 C C . TYR A 1 106 ? 8.852 2.941 -3.742 1.00 95.75 106 TYR A C 1
ATOM 822 O O . TYR A 1 106 ? 8.119 2.459 -4.599 1.00 95.75 106 TYR A O 1
ATOM 830 N N . ARG A 1 107 ? 8.700 2.650 -2.440 1.00 94.44 107 ARG A N 1
ATOM 831 C CA . ARG A 1 107 ? 7.827 1.563 -1.965 1.00 94.44 107 ARG A CA 1
ATOM 832 C C . ARG A 1 107 ? 6.413 1.626 -2.542 1.00 94.44 107 ARG A C 1
ATOM 834 O O . ARG A 1 107 ? 5.962 0.667 -3.160 1.00 94.44 107 ARG A O 1
ATOM 841 N N . LEU A 1 108 ? 5.730 2.758 -2.387 1.00 93.88 108 LEU A N 1
ATOM 842 C CA . LEU A 1 108 ? 4.362 2.898 -2.895 1.00 93.88 108 LEU A CA 1
ATOM 843 C C . LEU A 1 108 ? 4.304 2.829 -4.417 1.00 93.88 108 LEU A C 1
ATOM 845 O O . LEU A 1 108 ? 3.403 2.215 -4.980 1.00 93.88 108 LEU A O 1
ATOM 849 N N . TRP A 1 109 ? 5.293 3.427 -5.075 1.00 95.56 109 TRP A N 1
ATOM 850 C CA . TRP A 1 109 ? 5.360 3.459 -6.524 1.00 95.56 109 TRP A CA 1
ATOM 851 C C . TRP A 1 109 ? 5.608 2.060 -7.110 1.00 95.56 109 TRP A C 1
ATOM 853 O O . TRP A 1 109 ? 4.909 1.674 -8.046 1.00 95.56 109 TRP A O 1
ATOM 863 N N . ARG A 1 110 ? 6.524 1.260 -6.542 1.00 96.50 110 ARG A N 1
ATOM 864 C CA . ARG A 1 110 ? 6.773 -0.127 -6.977 1.00 96.50 110 ARG A CA 1
ATOM 865 C C . ARG A 1 110 ? 5.577 -1.030 -6.686 1.00 96.50 110 ARG A C 1
ATOM 867 O O . ARG A 1 110 ? 5.233 -1.855 -7.526 1.00 96.50 110 ARG A O 1
ATOM 874 N N . GLU A 1 111 ? 4.901 -0.826 -5.554 1.00 93.88 111 GLU A N 1
ATOM 875 C CA . GLU A 1 111 ? 3.653 -1.515 -5.209 1.00 93.88 111 GLU A CA 1
ATOM 876 C C . GLU A 1 111 ? 2.509 -1.189 -6.178 1.00 93.88 111 GLU A C 1
ATOM 878 O O . GLU A 1 111 ? 1.598 -1.995 -6.303 1.00 93.88 111 GLU A O 1
ATOM 883 N N . ASP A 1 112 ? 2.524 -0.046 -6.866 1.00 93.19 112 ASP A N 1
ATOM 884 C CA . ASP A 1 112 ? 1.472 0.320 -7.824 1.00 93.19 112 ASP A CA 1
ATOM 885 C C . ASP A 1 112 ? 1.849 -0.008 -9.278 1.00 93.19 112 ASP A C 1
ATOM 887 O O . ASP A 1 112 ? 0.963 -0.197 -10.117 1.00 93.19 112 ASP A O 1
ATOM 891 N N . ASN A 1 113 ? 3.149 -0.084 -9.590 1.00 96.38 113 ASN A N 1
ATOM 892 C CA . ASN A 1 113 ? 3.631 -0.157 -10.971 1.00 96.38 113 ASN A CA 1
ATOM 893 C C . ASN A 1 113 ? 4.429 -1.416 -11.319 1.00 96.38 113 ASN A C 1
ATOM 895 O O . ASN A 1 113 ? 4.303 -1.895 -12.443 1.00 96.38 113 ASN A O 1
ATOM 899 N N . CYS A 1 114 ? 5.210 -1.958 -10.385 1.00 97.94 114 CYS A N 1
ATOM 900 C CA . CYS A 1 114 ? 6.259 -2.951 -10.654 1.00 97.94 114 CYS A CA 1
ATOM 901 C C . CYS A 1 114 ? 6.240 -4.115 -9.652 1.00 97.94 114 CYS A C 1
ATOM 903 O O . CYS A 1 114 ? 7.272 -4.591 -9.178 1.00 97.94 114 CYS A O 1
ATOM 905 N N . ARG A 1 115 ? 5.036 -4.545 -9.273 1.00 96.50 115 ARG A N 1
ATOM 906 C CA . ARG A 1 115 ? 4.795 -5.519 -8.200 1.00 96.50 115 ARG A CA 1
ATOM 907 C C . ARG A 1 115 ? 5.372 -6.887 -8.516 1.00 96.50 115 ARG A C 1
ATOM 909 O O . ARG A 1 115 ? 5.936 -7.530 -7.639 1.00 96.50 115 ARG A O 1
ATOM 916 N N . LYS A 1 116 ? 5.202 -7.337 -9.758 1.00 97.44 116 LYS A N 1
ATOM 917 C CA . LYS A 1 116 ? 5.675 -8.640 -10.211 1.00 97.44 116 LYS A CA 1
ATOM 918 C C . LYS A 1 116 ? 7.187 -8.596 -10.395 1.00 97.44 116 LYS A C 1
ATOM 920 O O . LYS A 1 116 ? 7.863 -9.485 -9.888 1.00 97.44 116 LYS A O 1
ATOM 925 N N . PHE A 1 117 ? 7.711 -7.552 -11.039 1.00 97.56 117 PHE A N 1
ATOM 926 C CA . PHE A 1 117 ? 9.149 -7.337 -11.203 1.00 97.56 117 PHE A CA 1
ATOM 927 C C . PHE A 1 117 ? 9.879 -7.326 -9.854 1.00 97.56 117 PHE A C 1
ATOM 929 O O . PHE A 1 117 ? 10.874 -8.024 -9.681 1.00 97.56 117 PHE A O 1
ATOM 936 N N . CYS A 1 118 ? 9.336 -6.613 -8.864 1.00 97.81 118 CYS A N 1
ATOM 937 C CA . CYS A 1 118 ? 9.907 -6.553 -7.520 1.00 97.81 118 CYS A CA 1
ATOM 938 C C . CYS A 1 118 ? 9.552 -7.740 -6.613 1.00 97.81 118 CYS A C 1
ATOM 940 O O . CYS A 1 118 ? 9.886 -7.707 -5.430 1.00 97.81 118 CYS A O 1
ATOM 942 N N . GLY A 1 119 ? 8.864 -8.768 -7.119 1.00 96.19 119 GLY A N 1
ATOM 943 C CA . GLY A 1 119 ? 8.498 -9.950 -6.330 1.00 96.19 119 GLY A CA 1
ATOM 944 C C . GLY A 1 119 ? 7.560 -9.664 -5.149 1.00 96.19 119 GLY A C 1
ATOM 945 O O . GLY A 1 119 ? 7.549 -10.415 -4.179 1.00 96.19 119 GLY A O 1
ATOM 946 N N . ILE A 1 120 ? 6.787 -8.577 -5.212 1.00 95.31 120 ILE A N 1
ATOM 947 C CA . ILE A 1 120 ? 5.836 -8.146 -4.173 1.00 95.31 120 ILE A CA 1
ATOM 948 C C . ILE A 1 120 ? 4.575 -9.020 -4.180 1.00 95.31 120 ILE A C 1
ATOM 950 O O . ILE A 1 120 ? 3.939 -9.186 -3.144 1.00 95.31 120 ILE A O 1
ATOM 954 N N . CYS A 1 121 ? 4.212 -9.580 -5.334 1.00 95.38 121 CYS A N 1
ATOM 955 C CA . CYS A 1 121 ? 3.026 -10.416 -5.500 1.00 95.38 121 CYS A CA 1
ATOM 956 C C . CYS A 1 121 ? 3.357 -11.784 -6.104 1.00 95.38 121 CYS A C 1
ATOM 958 O O . CYS A 1 121 ? 4.401 -11.972 -6.735 1.00 95.38 121 CYS A O 1
ATOM 960 N N . SER A 1 122 ? 2.417 -12.728 -5.988 1.00 93.00 122 SER A N 1
ATOM 961 C CA . SER A 1 122 ? 2.460 -13.994 -6.727 1.00 93.00 122 SER A CA 1
ATOM 962 C C . SER A 1 122 ? 1.050 -14.496 -7.047 1.00 93.00 122 SER A C 1
ATOM 964 O O . SER A 1 122 ? 0.227 -14.650 -6.151 1.00 93.00 122 SER A O 1
ATOM 966 N N . GLY A 1 123 ? 0.764 -14.777 -8.322 1.00 93.75 123 GLY A N 1
ATOM 967 C CA . GLY A 1 123 ? -0.542 -15.291 -8.747 1.00 93.75 123 GLY A CA 1
ATOM 968 C C . GLY A 1 123 ? -1.644 -14.230 -8.740 1.00 93.75 123 GLY A C 1
ATOM 969 O O . GLY A 1 123 ? -1.738 -13.441 -9.679 1.00 93.75 123 GLY A O 1
ATOM 970 N N . ILE A 1 124 ? -2.503 -14.252 -7.723 1.00 93.00 124 ILE A N 1
ATOM 971 C CA . ILE A 1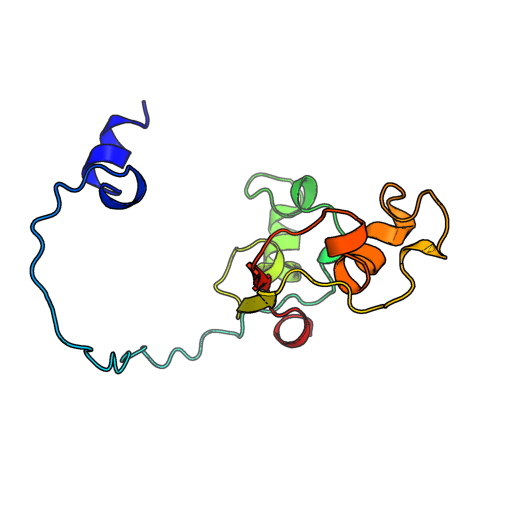 124 ? -3.676 -13.382 -7.591 1.00 93.00 124 ILE A CA 1
ATOM 972 C C . ILE A 1 124 ? -3.753 -12.892 -6.145 1.00 93.00 124 ILE A C 1
ATOM 974 O O . ILE A 1 124 ? -3.786 -13.709 -5.229 1.00 93.00 124 ILE A O 1
ATOM 978 N N . ASP A 1 125 ? -3.875 -11.578 -5.963 1.00 90.12 125 ASP A N 1
ATOM 979 C CA . ASP A 1 125 ? -3.998 -10.952 -4.648 1.00 90.12 125 ASP A CA 1
ATOM 980 C C . ASP A 1 125 ? -5.400 -10.377 -4.441 1.00 90.12 125 ASP A C 1
ATOM 982 O O . ASP A 1 125 ? -6.053 -9.908 -5.376 1.00 90.12 125 ASP A O 1
ATOM 986 N N . THR A 1 126 ? -5.848 -10.359 -3.188 1.00 89.44 126 THR A N 1
ATOM 987 C CA . THR A 1 126 ? -7.002 -9.557 -2.763 1.00 89.44 126 THR A CA 1
ATOM 988 C C . THR A 1 126 ? -6.475 -8.319 -2.058 1.00 89.44 126 THR A C 1
ATOM 990 O O . THR A 1 126 ? -5.825 -8.429 -1.022 1.00 89.44 126 THR A O 1
ATOM 993 N N . VAL A 1 127 ? -6.738 -7.143 -2.621 1.00 86.69 127 VAL A N 1
ATOM 994 C CA . VAL A 1 127 ? -6.240 -5.866 -2.095 1.00 86.69 127 VAL A CA 1
ATOM 995 C C . VAL A 1 127 ? -7.397 -4.952 -1.726 1.00 86.69 127 VAL A C 1
ATOM 997 O O . VAL A 1 127 ? -8.467 -5.028 -2.332 1.00 86.69 127 VAL A O 1
ATOM 1000 N N . ILE A 1 128 ? -7.176 -4.059 -0.760 1.00 87.38 128 ILE A N 1
ATOM 1001 C CA . ILE A 1 128 ? -8.087 -2.939 -0.511 1.00 87.38 128 ILE A CA 1
ATOM 1002 C C . ILE A 1 128 ? -8.178 -2.106 -1.792 1.00 87.38 128 ILE A C 1
ATOM 1004 O O . ILE A 1 128 ? -7.161 -1.786 -2.417 1.00 87.38 128 ILE A O 1
ATOM 1008 N N . ASP A 1 129 ? -9.397 -1.755 -2.194 1.00 86.19 129 ASP A N 1
ATOM 1009 C CA . ASP A 1 129 ? -9.587 -0.817 -3.290 1.00 86.19 129 ASP A CA 1
ATOM 1010 C C . ASP A 1 129 ? -9.368 0.618 -2.794 1.00 86.19 129 ASP A C 1
ATOM 1012 O O . ASP A 1 129 ? -10.309 1.333 -2.454 1.00 86.19 129 ASP A O 1
ATOM 1016 N N . TYR A 1 130 ? -8.100 1.043 -2.753 1.00 82.12 130 TYR A N 1
ATOM 1017 C CA . TYR A 1 130 ? -7.702 2.380 -2.291 1.00 82.12 130 TYR A CA 1
ATOM 1018 C C . TYR A 1 130 ? -8.398 3.529 -3.030 1.00 82.12 130 TYR A C 1
ATOM 1020 O O . TYR A 1 130 ? -8.567 4.598 -2.452 1.00 82.12 130 TYR A O 1
ATOM 1028 N N . SER A 1 131 ? -8.861 3.309 -4.266 1.00 77.94 131 SER A N 1
ATOM 1029 C CA . SER A 1 131 ? -9.631 4.316 -5.010 1.00 77.94 131 SER A CA 1
ATOM 1030 C C . SER A 1 131 ? -11.030 4.566 -4.436 1.00 77.94 131 SER A C 1
ATOM 1032 O O . SER A 1 131 ? -11.595 5.636 -4.636 1.00 77.94 131 SER A O 1
ATOM 1034 N N . SER A 1 132 ? -11.553 3.605 -3.676 1.00 71.69 132 SER A N 1
ATOM 1035 C CA . SER A 1 132 ? -12.870 3.657 -3.044 1.00 71.69 132 SER A CA 1
ATOM 1036 C C . SER A 1 132 ? -12.816 4.074 -1.570 1.00 71.69 132 SER A C 1
ATOM 1038 O O . SER A 1 132 ? -13.850 4.443 -1.005 1.00 71.69 132 SER A O 1
ATOM 1040 N N . VAL A 1 133 ? -11.633 4.017 -0.941 1.00 79.31 133 VAL A N 1
ATOM 1041 C CA . VAL A 1 133 ? -11.489 4.222 0.510 1.00 79.31 133 VAL A CA 1
ATOM 1042 C C . VAL A 1 133 ? -10.731 5.477 0.923 1.00 79.31 133 VAL A C 1
ATOM 1044 O O . VAL A 1 133 ? -10.854 5.843 2.078 1.00 79.31 133 VAL A O 1
ATOM 1047 N N . VAL A 1 134 ? -10.002 6.168 0.042 1.00 79.12 134 VAL A N 1
ATOM 1048 C CA . VAL A 1 134 ? -9.347 7.444 0.396 1.00 79.12 134 VAL A CA 1
ATOM 1049 C C . VAL A 1 134 ? -10.280 8.612 0.059 1.00 79.12 134 VAL A C 1
ATOM 1051 O O . VAL A 1 134 ? -10.682 8.745 -1.098 1.00 79.12 134 VAL A O 1
ATOM 1054 N N . GLY A 1 135 ? -10.634 9.449 1.043 1.00 60.97 135 GLY A N 1
ATOM 1055 C CA . GLY A 1 135 ? -11.553 10.584 0.859 1.00 60.97 135 GLY A CA 1
ATOM 1056 C C . GLY A 1 135 ? -11.387 11.714 1.861 1.00 60.97 135 GLY A C 1
ATOM 1057 O O . GLY A 1 135 ? -10.951 11.441 2.998 1.00 60.97 135 GLY A O 1
#

pLDDT: mean 82.22, std 17.87, range [38.94, 98.0]

Organism: Magallana gigas (NCBI:txid29159)

Secondary structure (DSSP, 8-state):
--HHHHHHH-TTTTT---------------------------BSS-GGGS-HHHHS-TTSTTHHHHHHH-TTTTTSS---EEEEES--SSS-GGGS-TTTTT-GGGHHHHHHH-TTTTT---SEEEEE-HHHHB-

Foldseek 3Di:
DCPVVCVVPVVVVVVNDDDPDDDDDDDPPPPPDPPDPDPAQAAQADCVLDDLVQQLDCPHPNNVVCVRHPCPVSVVDDADKDKDFQDFQDPVPVVDDPCCLPDPVNVVVCVNGVCNVSVVDDGMDIGGPNVRHHD

Radius of gyration: 19.76 Å; chains: 1; bounding box: 48×47×44 Å

InterPro domains:
  IPR003582 ShKT domain [PF01549] (41-77)
  IPR003582 ShKT domain [PF01549] (85-121)
  IPR003582 ShKT domain [SM00254] (40-78)
  IPR003582 ShKT domain [SM00254] (85-122)